Protein AF-A0A963IGS1-F1 (afdb_monomer)

Structure (mmCIF, N/CA/C/O backbone):
data_AF-A0A963IGS1-F1
#
_entry.id   AF-A0A963IGS1-F1
#
loop_
_atom_site.group_PDB
_atom_site.id
_atom_site.type_symbol
_atom_site.label_atom_id
_atom_site.label_alt_id
_atom_site.label_comp_id
_atom_site.label_asym_id
_atom_site.label_entity_id
_atom_site.label_seq_id
_atom_site.pdbx_PDB_ins_code
_atom_site.Cartn_x
_atom_site.Cartn_y
_atom_site.Cartn_z
_atom_site.occupancy
_atom_site.B_iso_or_equiv
_atom_site.auth_seq_id
_atom_site.auth_comp_id
_atom_site.auth_asym_id
_atom_site.auth_atom_id
_atom_site.pdbx_PDB_model_num
ATOM 1 N N . MET A 1 1 ? -16.636 9.723 5.252 1.00 59.19 1 MET A N 1
ATOM 2 C CA . MET A 1 1 ? -15.851 8.798 6.091 1.00 59.19 1 MET A CA 1
ATOM 3 C C . MET A 1 1 ? -15.418 9.541 7.338 1.00 59.19 1 MET A C 1
ATOM 5 O O . MET A 1 1 ? -14.935 10.664 7.208 1.00 59.19 1 MET A O 1
ATOM 9 N N . SER A 1 2 ? -15.660 8.986 8.527 1.00 76.44 2 SER A N 1
ATOM 10 C CA . SER A 1 2 ? -15.148 9.601 9.761 1.00 76.44 2 SER A CA 1
ATOM 11 C C . SER A 1 2 ? -13.633 9.379 9.866 1.00 76.44 2 SER A C 1
ATOM 13 O O . SER A 1 2 ? -13.089 8.455 9.257 1.00 76.44 2 SER A O 1
ATOM 15 N N . ALA A 1 3 ? -12.928 10.221 10.626 1.00 73.25 3 ALA A N 1
ATOM 16 C CA . ALA A 1 3 ? -11.481 10.070 10.798 1.00 73.25 3 ALA A CA 1
ATOM 17 C C . ALA A 1 3 ? -11.096 8.734 11.460 1.00 73.25 3 ALA A C 1
ATOM 19 O O . ALA A 1 3 ? -10.008 8.227 11.206 1.00 73.25 3 ALA A O 1
ATOM 20 N N . ASP A 1 4 ? -11.967 8.168 12.296 1.00 81.25 4 ASP A N 1
ATOM 21 C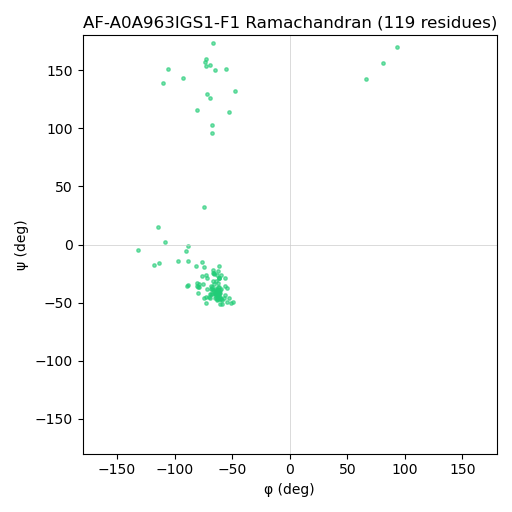 CA . ASP A 1 4 ? -11.720 6.884 12.959 1.00 81.25 4 ASP A CA 1
ATOM 22 C C . ASP A 1 4 ? -11.993 5.698 12.028 1.00 81.25 4 ASP A C 1
ATOM 24 O O . ASP A 1 4 ? -11.215 4.749 12.006 1.00 81.25 4 ASP A O 1
ATOM 28 N N . GLU A 1 5 ? -13.014 5.803 11.176 1.00 86.31 5 GLU A N 1
ATOM 29 C CA . GLU A 1 5 ? -13.318 4.808 10.143 1.00 86.31 5 GLU A CA 1
ATOM 30 C C . GLU A 1 5 ? -12.165 4.671 9.135 1.00 86.31 5 GLU A C 1
ATOM 32 O O . GLU A 1 5 ? -11.774 3.562 8.782 1.00 86.31 5 GLU A O 1
ATOM 37 N N . GLY A 1 6 ? -11.553 5.787 8.719 1.00 89.56 6 GLY A N 1
ATOM 38 C CA . GLY A 1 6 ? -10.384 5.753 7.833 1.00 89.56 6 GLY A CA 1
ATOM 39 C C . GLY A 1 6 ? -9.162 5.084 8.467 1.00 89.56 6 GLY A C 1
ATOM 40 O O . GLY A 1 6 ? -8.480 4.304 7.812 1.00 89.56 6 GLY A O 1
ATOM 41 N N . VAL A 1 7 ? -8.907 5.331 9.754 1.00 92.56 7 VAL A N 1
ATOM 42 C CA . VAL A 1 7 ? -7.786 4.700 10.471 1.00 92.56 7 VAL A CA 1
ATOM 43 C C . VAL A 1 7 ? -8.012 3.199 10.642 1.00 92.56 7 VAL A C 1
ATOM 45 O O . VAL A 1 7 ? -7.062 2.429 10.522 1.00 92.56 7 VAL A O 1
ATOM 48 N N . GLU A 1 8 ? -9.249 2.774 10.899 1.00 91.44 8 GLU A N 1
ATOM 49 C CA . GLU A 1 8 ? -9.605 1.358 10.993 1.00 91.44 8 GLU A CA 1
ATOM 50 C C . GLU A 1 8 ? -9.417 0.635 9.653 1.00 91.44 8 GLU A C 1
ATOM 52 O O . GLU A 1 8 ? -8.767 -0.412 9.610 1.00 91.44 8 GLU A O 1
ATOM 57 N N . LYS A 1 9 ? -9.886 1.234 8.549 1.00 91.56 9 LYS A N 1
ATOM 58 C CA . LYS A 1 9 ? -9.666 0.718 7.190 1.00 91.56 9 LYS A CA 1
ATOM 59 C C . LYS A 1 9 ? -8.178 0.604 6.851 1.00 91.56 9 LYS A C 1
ATOM 61 O O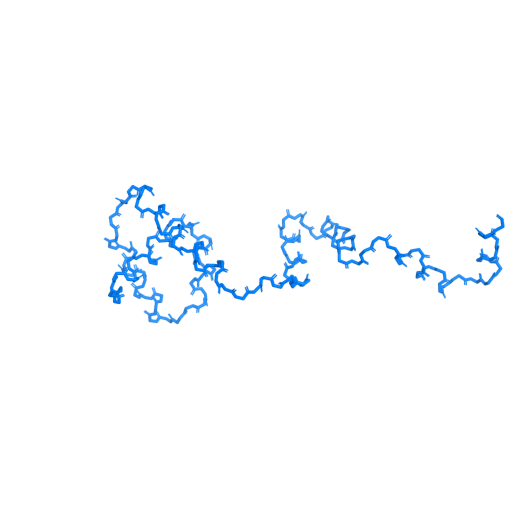 . LYS A 1 9 ? -7.738 -0.451 6.401 1.00 91.56 9 LYS A O 1
ATOM 66 N N . SER A 1 10 ? -7.391 1.648 7.118 1.00 92.31 10 SER A N 1
ATOM 67 C CA . SER A 1 10 ? -5.943 1.637 6.877 1.00 92.31 10 SER A CA 1
ATOM 68 C C . SER A 1 10 ? -5.224 0.587 7.721 1.00 92.31 10 SER A C 1
ATOM 70 O O . SER A 1 10 ? -4.334 -0.100 7.226 1.00 92.31 10 SER A O 1
ATOM 72 N N . ALA A 1 11 ? -5.616 0.420 8.985 1.00 93.12 11 ALA A N 1
ATOM 73 C CA . ALA A 1 11 ? -5.059 -0.614 9.847 1.00 93.12 11 ALA A CA 1
ATOM 74 C C . ALA A 1 11 ? -5.389 -2.024 9.328 1.00 93.12 11 ALA A C 1
ATOM 76 O O . ALA A 1 11 ? -4.502 -2.875 9.290 1.00 93.12 11 ALA A O 1
ATOM 77 N N . LEU A 1 12 ? -6.625 -2.261 8.875 1.00 92.31 12 LEU A N 1
ATOM 78 C CA . LEU A 1 12 ? -7.029 -3.543 8.297 1.00 92.31 12 LEU A CA 1
ATOM 79 C C . LEU A 1 12 ? -6.288 -3.840 6.980 1.00 92.31 12 LEU A C 1
ATOM 81 O O . LEU A 1 12 ? -5.823 -4.963 6.785 1.00 92.31 12 LEU A O 1
ATOM 85 N N . LEU A 1 13 ? -6.117 -2.834 6.117 1.00 91.44 13 LEU A N 1
ATOM 86 C CA . LEU A 1 13 ? -5.343 -2.945 4.878 1.00 91.44 13 LEU A CA 1
ATOM 87 C C . LEU A 1 13 ? -3.883 -3.314 5.165 1.00 91.44 13 LEU A C 1
ATOM 89 O O . LEU A 1 13 ? -3.382 -4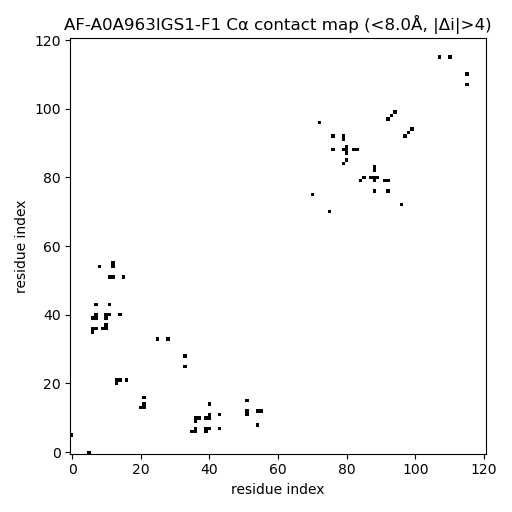.299 4.633 1.00 91.44 13 LEU A O 1
ATOM 93 N N . LEU A 1 14 ? -3.214 -2.580 6.053 1.00 92.62 14 LEU A N 1
ATOM 94 C CA . LEU A 1 14 ? -1.819 -2.838 6.418 1.00 92.62 14 LEU A CA 1
ATOM 95 C C . LEU A 1 14 ? -1.631 -4.238 7.026 1.00 92.62 14 LEU A C 1
ATOM 97 O O . LEU A 1 14 ? -0.674 -4.928 6.687 1.00 92.62 14 LEU A O 1
ATOM 101 N N . LEU A 1 15 ? -2.566 -4.706 7.859 1.00 90.69 15 LEU A N 1
ATOM 102 C CA . LEU A 1 15 ? -2.539 -6.081 8.375 1.00 90.69 15 LEU A CA 1
ATOM 103 C C . LEU A 1 15 ? -2.702 -7.133 7.266 1.00 90.69 15 LEU A C 1
ATOM 105 O O . LEU A 1 15 ?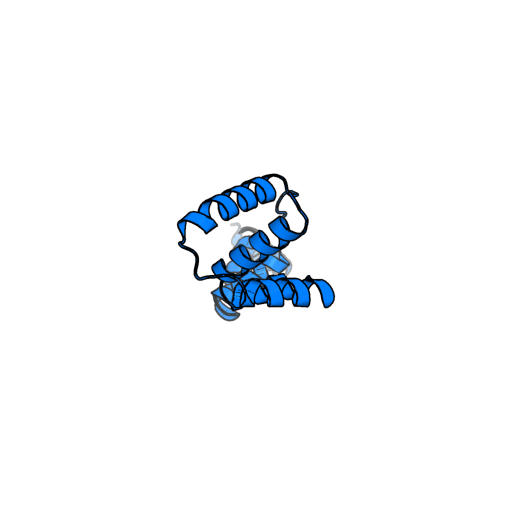 -2.144 -8.222 7.379 1.00 90.69 15 LEU A O 1
ATOM 109 N N . SER A 1 16 ? -3.441 -6.818 6.198 1.00 89.88 16 SER A N 1
ATOM 110 C CA . SER A 1 16 ? -3.635 -7.717 5.055 1.00 89.88 16 SER A CA 1
ATOM 111 C C . SER A 1 16 ? -2.432 -7.791 4.107 1.00 89.88 16 SER A C 1
ATOM 113 O O . SER A 1 16 ? -2.244 -8.826 3.470 1.00 89.88 16 SER A O 1
ATOM 115 N N . LEU A 1 17 ? -1.615 -6.732 4.042 1.00 90.12 17 LEU A N 1
ATOM 116 C CA . LEU A 1 17 ? -0.407 -6.676 3.210 1.00 90.12 17 LEU A CA 1
ATOM 117 C C . LEU A 1 17 ? 0.723 -7.559 3.755 1.00 90.12 17 LEU A C 1
ATOM 119 O O . LEU A 1 17 ? 1.518 -8.073 2.978 1.00 90.12 17 LEU A O 1
ATOM 123 N N . GLY A 1 18 ? 0.769 -7.772 5.072 1.00 88.50 18 GLY A N 1
ATOM 124 C CA . GLY A 1 18 ? 1.861 -8.486 5.731 1.00 88.50 18 GLY A CA 1
ATOM 125 C C . GLY A 1 18 ? 2.958 -7.549 6.239 1.00 88.50 18 GLY A C 1
ATOM 126 O O . GLY A 1 18 ? 2.952 -6.344 5.991 1.00 88.50 18 GLY A O 1
ATOM 127 N N . SER A 1 19 ? 3.886 -8.090 7.034 1.00 89.44 19 SER A N 1
ATOM 128 C CA . SER A 1 19 ? 4.827 -7.265 7.806 1.00 89.44 19 SER A CA 1
ATOM 129 C C . SER A 1 19 ? 5.792 -6.460 6.942 1.00 89.44 19 SER A C 1
ATOM 131 O O . SER A 1 19 ? 6.123 -5.334 7.302 1.00 89.44 19 SER A O 1
ATOM 133 N N . THR A 1 20 ? 6.273 -7.036 5.841 1.00 92.69 20 THR A N 1
ATOM 134 C CA . THR A 1 20 ? 7.319 -6.430 5.010 1.00 92.69 20 THR A CA 1
ATOM 135 C C . THR A 1 20 ? 6.754 -5.252 4.225 1.00 92.69 20 THR A C 1
ATOM 137 O O . THR A 1 20 ? 7.269 -4.141 4.298 1.00 92.69 20 THR A O 1
ATOM 140 N N . GLU A 1 21 ? 5.638 -5.473 3.545 1.00 92.62 21 GLU A N 1
ATOM 141 C CA . GLU A 1 21 ? 4.963 -4.503 2.694 1.00 92.62 21 GLU A CA 1
ATOM 142 C C . GLU A 1 21 ? 4.363 -3.368 3.531 1.00 92.62 21 GLU A C 1
ATOM 144 O O . GLU A 1 21 ? 4.527 -2.192 3.204 1.00 92.62 21 GLU A O 1
ATOM 149 N N . ALA A 1 22 ? 3.736 -3.694 4.669 1.00 92.94 22 ALA A N 1
ATOM 150 C CA . ALA A 1 22 ? 3.226 -2.680 5.586 1.00 92.94 22 ALA A CA 1
ATOM 151 C C . ALA A 1 22 ? 4.349 -1.800 6.154 1.00 92.94 22 ALA A C 1
ATOM 153 O O . ALA A 1 22 ? 4.149 -0.599 6.330 1.00 92.94 22 ALA A O 1
ATOM 154 N N . ALA A 1 23 ? 5.534 -2.365 6.421 1.00 94.00 23 ALA A N 1
ATOM 155 C CA . ALA A 1 23 ? 6.669 -1.590 6.910 1.00 94.00 23 ALA A CA 1
ATOM 156 C C . ALA A 1 23 ? 7.132 -0.538 5.893 1.00 94.00 23 ALA A C 1
ATOM 158 O O . ALA A 1 23 ? 7.443 0.578 6.303 1.00 94.00 23 ALA A O 1
ATOM 159 N N . GLU A 1 24 ? 7.132 -0.847 4.592 1.00 94.50 24 GLU A N 1
ATOM 160 C CA . GLU A 1 24 ? 7.456 0.141 3.554 1.00 94.50 24 GLU A CA 1
ATOM 161 C C . GLU A 1 24 ? 6.459 1.304 3.552 1.00 94.50 24 GLU A C 1
ATOM 163 O O . GLU A 1 24 ? 6.872 2.460 3.547 1.00 94.50 24 GLU A O 1
ATOM 168 N N . VAL A 1 25 ? 5.157 1.027 3.682 1.00 93.38 25 VAL A N 1
ATOM 169 C CA . VAL A 1 25 ? 4.135 2.085 3.780 1.00 93.38 25 VAL A CA 1
ATOM 170 C C . VAL A 1 25 ? 4.339 2.947 5.031 1.00 93.38 25 VAL A C 1
ATOM 172 O O . VAL A 1 25 ? 4.280 4.174 4.960 1.00 93.38 25 VAL A O 1
ATOM 175 N N . LEU A 1 26 ? 4.620 2.327 6.182 1.00 92.94 26 LEU A N 1
ATOM 176 C CA . LEU A 1 26 ? 4.802 3.040 7.451 1.00 92.94 26 LEU A CA 1
ATOM 177 C C . LEU A 1 26 ? 6.002 4.002 7.441 1.00 92.94 26 LEU A C 1
ATOM 179 O O . LEU A 1 26 ? 5.964 4.998 8.163 1.00 92.94 26 LEU A O 1
ATOM 183 N N . LYS A 1 27 ? 7.039 3.760 6.622 1.00 95.06 27 LYS A N 1
ATOM 184 C CA . LYS A 1 27 ? 8.193 4.675 6.479 1.00 95.06 27 LYS A CA 1
ATOM 185 C C . LYS A 1 27 ? 7.808 6.051 5.932 1.00 95.06 27 LYS A C 1
ATOM 187 O O . LYS A 1 27 ? 8.539 7.012 6.158 1.00 95.06 27 LYS A O 1
ATOM 192 N N . HIS A 1 28 ? 6.679 6.153 5.235 1.00 92.56 28 HIS A N 1
ATOM 193 C CA . HIS A 1 28 ? 6.187 7.407 4.665 1.00 92.56 28 HIS A CA 1
ATOM 194 C C . HIS A 1 28 ? 5.299 8.212 5.624 1.00 92.56 28 HIS A C 1
ATOM 196 O O . HIS A 1 28 ? 4.844 9.296 5.265 1.00 92.56 28 HIS A O 1
ATOM 202 N N . LEU A 1 29 ? 5.046 7.707 6.834 1.00 92.62 29 LEU A N 1
ATOM 203 C CA . LEU A 1 29 ? 4.153 8.328 7.807 1.00 92.62 29 LEU A CA 1
ATOM 204 C C . LEU A 1 29 ? 4.923 8.996 8.949 1.00 92.62 29 LEU A C 1
ATOM 206 O O . LEU A 1 29 ? 5.999 8.559 9.361 1.00 92.62 29 LEU A O 1
ATOM 210 N N . GLY A 1 30 ? 4.337 10.047 9.519 1.00 93.56 30 GLY A N 1
ATOM 211 C CA . GLY A 1 30 ? 4.872 10.704 10.702 1.00 93.56 30 GLY A CA 1
ATOM 212 C C . GLY A 1 30 ? 4.683 9.869 11.981 1.00 93.56 30 GLY A C 1
ATOM 213 O O . GLY A 1 30 ? 3.765 9.047 12.072 1.00 93.56 30 GLY A O 1
ATOM 214 N N . PRO A 1 31 ? 5.462 10.129 13.051 1.00 94.75 31 PRO A N 1
ATOM 215 C CA . PRO A 1 31 ? 5.413 9.339 14.288 1.00 94.75 31 PRO A CA 1
ATOM 216 C C . PRO A 1 31 ? 4.016 9.219 14.921 1.00 94.75 31 PRO A C 1
ATOM 218 O O . PRO A 1 31 ? 3.646 8.165 15.434 1.00 94.75 31 PRO A O 1
ATOM 221 N N . LYS A 1 32 ? 3.214 10.292 14.866 1.00 93.00 32 LYS A N 1
ATOM 222 C CA . LYS A 1 32 ? 1.846 10.306 15.415 1.00 93.00 32 LYS A CA 1
ATOM 223 C C . LYS A 1 32 ? 0.888 9.414 14.622 1.00 93.00 32 LYS A C 1
ATOM 225 O O . LYS A 1 32 ? 0.000 8.801 15.209 1.00 93.00 32 LYS A O 1
ATOM 230 N N . GLU A 1 33 ? 1.056 9.349 13.306 1.00 93.50 33 GLU A N 1
ATOM 231 C CA . GLU A 1 33 ? 0.218 8.544 12.414 1.00 93.50 33 GLU A CA 1
ATOM 232 C C . GLU A 1 33 ? 0.531 7.062 12.596 1.00 93.50 33 GLU A C 1
ATOM 234 O O . GLU A 1 33 ? -0.384 6.267 12.808 1.00 93.50 33 GLU A O 1
ATOM 239 N N . VAL A 1 34 ? 1.825 6.721 12.646 1.00 96.44 34 VAL A N 1
ATOM 240 C CA . VAL A 1 34 ? 2.300 5.367 12.960 1.00 96.44 34 VAL A CA 1
ATOM 241 C C . VAL A 1 34 ? 1.766 4.909 14.317 1.00 96.44 34 VAL A C 1
ATOM 243 O O . VAL A 1 34 ? 1.231 3.808 14.430 1.00 96.44 34 VAL A O 1
ATOM 246 N N . GLN A 1 35 ? 1.838 5.760 15.347 1.00 94.69 35 GLN A N 1
ATOM 247 C CA . GLN A 1 35 ? 1.300 5.437 16.669 1.00 94.69 35 GLN A CA 1
ATOM 248 C C . GLN A 1 35 ? -0.212 5.180 16.623 1.00 94.69 35 GLN A C 1
ATOM 250 O O . GLN A 1 35 ? -0.688 4.205 17.209 1.00 94.69 35 GLN A O 1
ATOM 255 N N . ARG A 1 36 ? -0.974 6.040 15.936 1.00 94.31 36 ARG A N 1
ATOM 256 C CA . ARG A 1 36 ? -2.432 5.896 15.833 1.00 94.31 36 ARG A CA 1
ATOM 257 C C . ARG A 1 36 ? -2.807 4.603 15.106 1.00 94.31 36 ARG A C 1
ATOM 259 O O . ARG A 1 36 ? -3.662 3.875 15.600 1.00 94.31 36 ARG A O 1
ATOM 266 N N . LEU A 1 37 ? -2.134 4.288 13.999 1.00 94.75 37 LEU A N 1
ATOM 267 C CA . LEU A 1 37 ? -2.323 3.035 13.266 1.00 94.75 37 LEU A CA 1
ATOM 268 C C . LEU A 1 37 ? -1.963 1.819 14.119 1.00 94.75 37 LEU A C 1
ATOM 270 O O . LEU A 1 37 ? -2.768 0.899 14.209 1.00 94.75 37 LEU A O 1
ATOM 274 N N . GLY A 1 38 ? -0.820 1.835 14.808 1.00 93.62 38 GLY A N 1
ATOM 275 C CA . GLY A 1 38 ? -0.386 0.724 15.657 1.00 93.62 38 GLY A CA 1
ATOM 276 C C . GLY A 1 38 ? -1.361 0.423 16.799 1.00 93.62 38 GLY A C 1
ATOM 277 O O . GLY A 1 38 ? -1.686 -0.738 17.049 1.00 93.62 38 GLY A O 1
ATOM 278 N N . VAL A 1 39 ? -1.898 1.460 17.455 1.00 95.00 39 VAL A N 1
ATOM 279 C CA . VAL A 1 39 ? -2.934 1.292 18.490 1.00 95.00 39 VAL A CA 1
ATOM 280 C C . VAL A 1 39 ? -4.207 0.675 17.908 1.00 95.00 39 VAL A C 1
ATOM 282 O O . VAL A 1 39 ? -4.820 -0.169 18.560 1.00 95.00 39 VAL A O 1
ATOM 285 N N . THR A 1 40 ? -4.611 1.078 16.703 1.00 94.31 40 THR A N 1
ATOM 286 C CA . THR A 1 40 ? -5.796 0.524 16.036 1.00 94.31 40 THR A CA 1
ATOM 287 C C . THR A 1 40 ? -5.570 -0.921 15.596 1.00 94.31 40 THR A C 1
ATOM 289 O O . THR A 1 40 ? -6.403 -1.772 15.889 1.00 94.31 40 THR A O 1
ATOM 292 N N . MET A 1 41 ? -4.419 -1.235 14.995 1.00 92.44 41 MET A N 1
ATOM 293 C CA . MET A 1 41 ? -4.035 -2.598 14.607 1.00 92.44 41 MET A CA 1
ATOM 294 C C . MET A 1 41 ? -4.060 -3.563 15.792 1.00 92.44 41 MET A C 1
ATOM 296 O O . MET A 1 41 ? -4.595 -4.659 15.676 1.00 92.44 41 MET A O 1
ATOM 300 N N . ALA A 1 42 ? -3.538 -3.144 16.948 1.00 91.75 42 ALA A N 1
ATOM 301 C CA . ALA A 1 42 ? -3.518 -3.966 18.157 1.00 91.75 42 ALA A CA 1
ATOM 302 C C . ALA A 1 42 ? -4.918 -4.238 18.742 1.00 91.75 42 ALA A C 1
ATOM 304 O O . ALA A 1 42 ? -5.095 -5.187 19.503 1.00 91.75 42 ALA A O 1
ATOM 305 N N . LYS A 1 43 ? -5.904 -3.392 18.421 1.00 91.50 43 LYS A N 1
ATOM 306 C CA . LYS A 1 43 ? -7.294 -3.509 18.890 1.00 91.50 43 LYS A CA 1
ATOM 307 C C . LYS A 1 43 ? -8.209 -4.204 17.885 1.00 91.50 43 LYS A C 1
ATOM 309 O O . LYS A 1 43 ? -9.324 -4.570 18.253 1.00 91.50 43 LYS A O 1
ATOM 314 N N . LEU A 1 44 ? -7.772 -4.351 16.634 1.00 85.25 44 LEU A N 1
ATOM 315 C CA . LEU A 1 44 ? -8.587 -4.935 15.582 1.00 85.25 44 LEU A CA 1
ATOM 316 C C . LEU A 1 44 ? -8.798 -6.435 15.842 1.00 85.25 44 LEU A C 1
ATOM 318 O O . LEU A 1 44 ? -7.827 -7.180 16.000 1.00 85.25 44 LEU A O 1
ATOM 322 N N . PRO A 1 45 ? -10.054 -6.911 15.877 1.00 78.75 45 PRO A N 1
ATOM 323 C CA . PRO A 1 45 ? -10.327 -8.333 15.988 1.00 78.75 45 PRO A CA 1
ATOM 324 C C . PRO A 1 45 ? -9.929 -9.049 14.695 1.00 78.75 45 PRO A C 1
ATOM 326 O O . PRO A 1 45 ? -9.972 -8.468 13.605 1.00 78.75 45 PRO A O 1
ATOM 329 N N . SER A 1 46 ? -9.621 -10.345 14.810 1.00 77.12 46 SER A N 1
ATOM 330 C CA . SER A 1 46 ? -9.458 -11.212 13.641 1.00 77.12 46 SER A CA 1
ATOM 331 C C . SER A 1 46 ? -10.700 -11.090 12.756 1.00 77.12 46 SER A C 1
ATOM 333 O O . SER A 1 46 ? -11.814 -11.415 13.172 1.00 77.12 46 SER A O 1
ATOM 335 N N . SER A 1 47 ? -10.508 -10.535 11.562 1.00 77.19 47 SER A N 1
ATOM 336 C CA . SER A 1 47 ? -11.584 -10.243 10.623 1.00 77.19 47 SER A CA 1
ATOM 337 C C . SER A 1 47 ? -11.499 -11.190 9.428 1.00 77.19 47 SER A C 1
ATOM 339 O O . SER A 1 47 ? -10.398 -11.465 8.946 1.00 77.19 47 SER A O 1
ATOM 341 N N . PRO A 1 48 ? -12.638 -11.706 8.936 1.00 77.25 48 PRO A N 1
ATOM 342 C CA . PRO A 1 48 ? -12.652 -12.558 7.758 1.00 77.25 48 PRO A CA 1
ATOM 343 C C . PRO A 1 48 ? -12.203 -11.776 6.522 1.00 77.25 48 PRO A C 1
ATOM 345 O O . PRO A 1 48 ? -12.444 -10.572 6.408 1.00 77.25 48 PRO A O 1
ATOM 348 N N . ARG A 1 49 ? -11.592 -12.485 5.567 1.00 74.31 49 ARG A N 1
ATOM 349 C CA . ARG A 1 49 ? -11.040 -11.905 4.332 1.00 74.31 49 ARG A CA 1
ATOM 350 C C . ARG A 1 49 ? -12.083 -11.125 3.514 1.00 74.31 49 ARG A C 1
ATOM 352 O O . ARG A 1 49 ? -11.738 -10.121 2.906 1.00 74.31 49 ARG A O 1
ATOM 359 N N . SER A 1 50 ? -13.360 -11.497 3.614 1.00 82.62 50 SER A N 1
ATOM 360 C CA . SER A 1 50 ? -14.492 -10.801 2.984 1.00 82.62 50 SER A CA 1
ATOM 361 C C . SER A 1 50 ? -14.695 -9.352 3.446 1.00 82.62 50 SER A C 1
ATOM 363 O O . SER A 1 50 ? -15.368 -8.585 2.770 1.00 82.62 50 SER A O 1
ATOM 365 N N . LYS A 1 51 ? -14.137 -8.949 4.598 1.00 81.06 51 LYS A N 1
ATOM 366 C CA . LYS A 1 51 ? -14.123 -7.538 5.024 1.00 81.06 51 LYS A CA 1
ATOM 367 C C . LYS A 1 51 ? -13.000 -6.727 4.377 1.00 81.06 51 LYS A C 1
ATOM 369 O O . LYS A 1 51 ? -13.060 -5.503 4.400 1.00 81.06 51 LYS A O 1
ATOM 374 N N . VAL A 1 52 ? -11.979 -7.399 3.850 1.00 85.12 52 VAL A N 1
ATOM 375 C CA . VAL A 1 52 ? -10.813 -6.773 3.215 1.00 85.12 52 VAL A CA 1
ATOM 376 C C . VAL A 1 52 ? -11.064 -6.545 1.727 1.00 85.12 52 VAL A C 1
ATOM 378 O O . VAL A 1 52 ? -10.636 -5.525 1.208 1.00 85.12 52 VAL A O 1
ATOM 381 N N . GLU A 1 53 ? -11.796 -7.441 1.057 1.00 88.56 53 GLU A N 1
ATOM 382 C CA . GLU A 1 53 ? -12.100 -7.337 -0.383 1.00 88.56 53 GLU A CA 1
ATOM 383 C C . GLU A 1 53 ? -12.642 -5.954 -0.796 1.00 88.56 53 GLU A C 1
ATOM 385 O O . GLU A 1 53 ? -12.024 -5.334 -1.658 1.00 88.56 53 GLU A O 1
ATOM 390 N N . PRO A 1 54 ? -13.658 -5.370 -0.124 1.00 89.69 54 PRO A N 1
ATOM 391 C CA . PRO A 1 54 ? -14.160 -4.049 -0.507 1.00 89.69 54 PRO A CA 1
ATOM 392 C C . PRO A 1 54 ? -13.139 -2.923 -0.301 1.00 89.69 54 PRO A C 1
ATOM 394 O O . PRO A 1 54 ? -13.236 -1.881 -0.942 1.00 89.69 54 PRO A O 1
ATOM 397 N N . LEU A 1 55 ? -12.175 -3.104 0.611 1.00 89.75 55 LEU A N 1
ATOM 398 C CA . LEU A 1 55 ? -11.099 -2.133 0.829 1.00 89.75 55 LEU A CA 1
ATOM 399 C C . LEU A 1 55 ? -10.059 -2.187 -0.283 1.00 89.75 55 LEU A C 1
ATOM 401 O O . LEU A 1 55 ? -9.488 -1.154 -0.619 1.00 89.75 55 LEU A O 1
ATOM 405 N N . LEU A 1 56 ? -9.809 -3.374 -0.838 1.00 88.62 56 LEU A N 1
ATOM 406 C CA . LEU A 1 56 ? -8.929 -3.529 -1.990 1.00 88.62 56 LEU A CA 1
ATOM 407 C C . LEU A 1 56 ? -9.573 -2.921 -3.236 1.00 88.62 56 LEU A C 1
ATOM 409 O O . LEU A 1 56 ? -8.896 -2.176 -3.930 1.00 88.62 56 LEU A O 1
ATOM 413 N N . ASP A 1 57 ? -10.873 -3.131 -3.453 1.00 90.44 57 ASP A N 1
ATOM 414 C CA . ASP A 1 57 ? -11.609 -2.496 -4.558 1.00 90.44 57 ASP A CA 1
ATOM 415 C C . ASP A 1 57 ? -11.601 -0.959 -4.442 1.00 90.44 57 ASP A C 1
ATOM 417 O O . ASP A 1 57 ? -11.436 -0.235 -5.426 1.00 90.44 57 ASP A O 1
ATOM 421 N N . GLU A 1 58 ? -11.765 -0.440 -3.219 1.00 89.19 58 GLU A N 1
ATOM 422 C CA . GLU A 1 58 ? -11.674 0.995 -2.940 1.00 89.19 58 GLU A CA 1
ATOM 423 C C . GLU A 1 58 ? -10.259 1.523 -3.222 1.00 89.19 58 GLU A C 1
ATOM 425 O O . GLU A 1 58 ? -10.115 2.553 -3.884 1.00 89.19 58 GLU A O 1
ATOM 430 N N . LEU A 1 59 ? -9.221 0.810 -2.772 1.00 86.94 59 LEU A N 1
ATOM 431 C CA . LEU A 1 59 ? -7.824 1.156 -3.038 1.00 86.94 59 LEU A CA 1
ATOM 432 C C . LEU A 1 59 ? -7.518 1.162 -4.540 1.00 86.94 59 LEU A C 1
ATOM 434 O O . LEU A 1 59 ? -6.905 2.114 -5.014 1.00 86.94 59 LEU A O 1
ATOM 438 N N . ASP A 1 60 ? -7.973 0.150 -5.275 1.00 87.31 60 ASP A N 1
ATOM 439 C CA . ASP A 1 60 ? -7.754 0.002 -6.717 1.00 87.31 60 ASP A CA 1
ATOM 440 C C . ASP A 1 60 ? -8.422 1.148 -7.492 1.00 87.31 60 ASP A C 1
ATOM 442 O O . ASP A 1 60 ? -7.777 1.864 -8.256 1.00 87.31 60 ASP A O 1
ATOM 446 N N . SER A 1 61 ? -9.681 1.469 -7.164 1.00 86.88 61 SER A N 1
ATOM 447 C CA . SER A 1 61 ? -10.381 2.626 -7.745 1.00 86.88 61 SER A CA 1
ATOM 448 C C . SER A 1 61 ? -9.705 3.965 -7.429 1.00 86.88 61 SER A C 1
ATOM 450 O O . SER A 1 61 ? -9.852 4.935 -8.180 1.00 86.88 61 SER A O 1
ATOM 452 N N . HIS A 1 62 ? -9.017 4.067 -6.292 1.00 81.69 62 HIS A N 1
ATOM 453 C CA . HIS A 1 62 ? -8.228 5.246 -5.947 1.00 81.69 62 HIS A CA 1
ATOM 454 C C . HIS A 1 62 ? -6.874 5.278 -6.663 1.00 81.69 62 HIS A C 1
ATOM 456 O O . HIS A 1 62 ? -6.455 6.362 -7.070 1.00 81.69 62 HIS A O 1
ATOM 462 N N . ALA A 1 63 ? -6.226 4.129 -6.851 1.00 81.38 63 ALA A N 1
ATOM 463 C CA . ALA A 1 63 ? -4.985 3.995 -7.605 1.00 81.38 63 ALA A CA 1
ATOM 464 C C . ALA A 1 63 ? -5.189 4.349 -9.087 1.00 81.38 63 ALA A C 1
ATOM 466 O O . ALA A 1 63 ? -4.414 5.134 -9.628 1.00 81.38 63 ALA A O 1
ATOM 467 N N . ASP A 1 64 ? -6.294 3.903 -9.694 1.00 76.06 64 ASP A N 1
ATOM 468 C CA . ASP A 1 64 ? -6.689 4.237 -11.073 1.00 76.06 64 ASP A CA 1
ATOM 469 C C . ASP A 1 64 ? -6.889 5.743 -11.311 1.00 76.06 64 ASP A C 1
ATOM 471 O O . ASP A 1 64 ? -6.764 6.236 -12.432 1.00 76.06 64 ASP A O 1
ATOM 475 N N . LYS A 1 65 ? -7.227 6.493 -10.257 1.00 73.25 65 LYS A N 1
ATOM 476 C CA . LYS A 1 65 ? -7.407 7.956 -10.301 1.00 73.25 65 LYS A CA 1
ATOM 477 C C . LYS A 1 65 ? -6.117 8.724 -10.010 1.00 73.25 65 LYS A C 1
ATOM 479 O O . LYS A 1 65 ? -6.132 9.956 -10.055 1.00 73.25 65 LYS A O 1
ATOM 484 N N . GLY A 1 66 ? -5.046 8.025 -9.640 1.00 62.50 66 GLY A N 1
ATOM 485 C CA . GLY A 1 66 ? -3.734 8.608 -9.399 1.00 62.50 66 GLY A CA 1
ATOM 486 C C . GLY A 1 66 ? -3.096 9.160 -10.675 1.00 62.50 66 GLY A C 1
ATOM 487 O O . GLY A 1 66 ? -3.617 9.005 -11.779 1.00 62.50 66 GLY A O 1
ATOM 488 N N . SER A 1 67 ? -1.949 9.829 -10.523 1.00 55.41 67 SER A N 1
ATOM 489 C CA . SER A 1 67 ? -1.121 10.193 -11.679 1.00 55.41 67 SER A CA 1
ATOM 490 C C . SER A 1 67 ? -0.766 8.947 -12.498 1.00 55.41 67 SER A C 1
ATOM 492 O O . SER A 1 67 ? -0.631 7.868 -11.915 1.00 55.41 67 SER A O 1
ATOM 494 N N . PRO A 1 68 ? -0.551 9.090 -13.820 1.00 60.47 68 PRO A N 1
ATOM 495 C CA . PRO A 1 68 ? 0.024 8.025 -14.628 1.00 60.47 68 PRO A CA 1
ATOM 496 C C . PRO A 1 68 ? 1.259 7.458 -13.929 1.00 60.47 68 PRO A C 1
ATOM 498 O O . PRO A 1 68 ? 2.110 8.220 -13.465 1.00 60.47 68 PRO A O 1
ATOM 501 N N . VAL A 1 69 ? 1.349 6.131 -13.840 1.00 64.19 69 VAL A N 1
ATOM 502 C CA . VAL A 1 69 ? 2.590 5.480 -13.420 1.00 64.19 69 VAL A CA 1
ATOM 503 C C . VAL A 1 69 ? 3.598 5.724 -14.535 1.00 64.19 69 VAL A C 1
ATOM 505 O O . VAL A 1 69 ? 3.586 5.043 -15.560 1.00 64.19 69 VAL A O 1
ATOM 508 N N . GLU A 1 70 ? 4.422 6.754 -14.373 1.00 64.12 70 GLU A N 1
ATOM 509 C CA . GLU A 1 70 ? 5.567 6.967 -15.242 1.00 64.12 70 GLU A CA 1
ATOM 510 C C . GLU A 1 70 ? 6.613 5.907 -14.906 1.00 64.12 70 GLU A C 1
ATOM 512 O O . GLU A 1 70 ? 6.932 5.657 -13.742 1.00 64.12 70 GLU A O 1
ATOM 517 N N . ALA A 1 71 ? 7.101 5.228 -15.939 1.00 65.56 71 ALA A N 1
ATOM 518 C CA . ALA A 1 71 ? 8.175 4.268 -15.797 1.00 65.56 71 ALA A CA 1
ATOM 519 C C . ALA A 1 71 ? 9.459 5.018 -15.416 1.00 65.56 71 ALA A C 1
ATOM 521 O O . ALA A 1 71 ? 10.095 5.630 -16.271 1.00 65.56 71 ALA A O 1
ATOM 522 N N . ASP A 1 72 ? 9.831 4.967 -14.140 1.00 79.50 72 ASP A N 1
ATOM 523 C CA . ASP A 1 72 ? 11.142 5.410 -13.679 1.00 79.50 72 ASP A CA 1
ATOM 524 C C . ASP A 1 72 ? 12.170 4.299 -13.950 1.00 79.50 72 ASP A C 1
ATOM 526 O O . ASP A 1 72 ? 12.086 3.193 -13.403 1.00 79.50 72 ASP A O 1
ATOM 530 N N . GLU A 1 73 ? 13.138 4.580 -14.826 1.00 80.69 73 GLU A N 1
ATOM 531 C CA . GLU A 1 73 ? 14.206 3.645 -15.186 1.00 80.69 73 GLU A CA 1
ATOM 532 C C . GLU A 1 73 ? 15.006 3.167 -13.969 1.00 80.69 73 GLU A C 1
ATOM 534 O O . GLU A 1 73 ? 15.405 1.998 -13.916 1.00 80.69 73 GLU A O 1
ATOM 539 N N . ASP A 1 74 ? 15.226 4.040 -12.982 1.00 81.38 74 ASP A N 1
ATOM 540 C CA . ASP A 1 74 ? 15.970 3.695 -11.773 1.00 81.38 74 ASP A CA 1
ATOM 541 C C . ASP A 1 74 ? 15.155 2.761 -10.877 1.00 81.38 74 ASP A C 1
ATOM 543 O O . ASP A 1 74 ? 15.691 1.781 -10.347 1.00 81.38 74 ASP A O 1
ATOM 547 N N . GLN A 1 75 ? 13.842 2.984 -10.787 1.00 77.19 75 GLN A N 1
ATOM 548 C CA . GLN A 1 75 ? 12.934 2.082 -10.085 1.00 77.19 75 GLN A CA 1
ATOM 549 C C . GLN A 1 75 ? 12.869 0.707 -10.767 1.00 77.19 75 GLN A C 1
ATOM 551 O O . GLN A 1 75 ? 12.937 -0.324 -10.093 1.00 77.19 75 GLN A O 1
ATOM 556 N N . ILE A 1 76 ? 12.799 0.664 -12.101 1.00 81.31 76 ILE A N 1
ATOM 557 C CA . ILE A 1 76 ? 12.806 -0.589 -12.874 1.00 81.31 76 ILE A CA 1
ATOM 558 C C . ILE A 1 76 ? 14.127 -1.341 -12.675 1.00 81.31 76 ILE A C 1
ATOM 560 O O . ILE A 1 76 ? 14.119 -2.559 -12.472 1.00 81.31 76 ILE A O 1
ATOM 564 N N . ARG A 1 77 ? 15.262 -0.632 -12.693 1.00 84.12 77 ARG A N 1
ATOM 565 C CA . ARG A 1 77 ? 16.588 -1.199 -12.420 1.00 84.12 77 ARG A CA 1
ATOM 566 C C . ARG A 1 77 ? 16.641 -1.831 -11.029 1.00 84.12 77 ARG A C 1
ATOM 568 O O . ARG A 1 77 ? 17.020 -2.994 -10.920 1.00 84.12 77 ARG A O 1
ATOM 575 N N . ASP A 1 78 ? 16.222 -1.109 -9.992 1.00 84.19 78 ASP A N 1
ATOM 576 C CA . ASP A 1 78 ? 16.218 -1.610 -8.611 1.00 84.19 78 ASP A CA 1
ATOM 577 C C . ASP A 1 78 ? 15.304 -2.838 -8.443 1.00 84.19 78 ASP A C 1
ATOM 579 O O . ASP A 1 78 ? 15.700 -3.843 -7.848 1.00 84.19 78 ASP A O 1
ATOM 583 N N . MET A 1 79 ? 14.110 -2.814 -9.046 1.00 82.62 79 MET A N 1
ATOM 584 C CA . MET A 1 79 ? 13.189 -3.955 -9.047 1.00 82.62 79 MET A CA 1
ATOM 585 C C . MET A 1 79 ? 13.793 -5.196 -9.720 1.00 82.62 79 MET A C 1
ATOM 587 O O . MET A 1 79 ? 13.724 -6.296 -9.164 1.00 82.62 79 MET A O 1
ATOM 591 N N . LEU A 1 80 ? 14.407 -5.039 -10.898 1.00 85.06 80 LEU A N 1
ATOM 592 C CA . LEU A 1 80 ? 15.035 -6.144 -11.630 1.00 85.06 80 LEU A CA 1
ATOM 593 C C . LEU A 1 80 ? 16.243 -6.712 -10.875 1.00 85.06 80 LEU A C 1
ATOM 595 O O . LEU A 1 80 ? 16.398 -7.934 -10.807 1.00 85.06 80 LEU A O 1
ATOM 599 N N . THR A 1 81 ? 17.055 -5.852 -10.258 1.00 89.88 81 THR A N 1
ATOM 600 C CA . THR A 1 81 ? 18.188 -6.264 -9.421 1.00 89.88 81 THR A CA 1
ATOM 601 C C . THR A 1 81 ? 17.731 -7.048 -8.197 1.00 89.88 81 THR A C 1
ATOM 603 O O . THR A 1 81 ? 18.239 -8.143 -7.954 1.00 89.88 81 THR A O 1
ATOM 606 N N . LYS A 1 82 ? 16.720 -6.565 -7.466 1.00 84.31 82 LYS A N 1
ATOM 607 C CA . LYS A 1 82 ? 16.164 -7.274 -6.302 1.00 84.31 82 LYS A CA 1
ATOM 608 C C . LYS A 1 82 ? 15.574 -8.638 -6.665 1.00 84.31 82 LYS A C 1
ATOM 610 O O . LYS A 1 82 ? 15.702 -9.580 -5.887 1.00 84.31 82 LYS A O 1
ATOM 615 N N . ALA A 1 83 ? 14.948 -8.759 -7.834 1.00 83.12 83 ALA A N 1
ATOM 616 C CA . ALA A 1 83 ? 14.306 -9.999 -8.266 1.00 83.12 83 ALA A CA 1
ATOM 617 C C . ALA A 1 83 ? 15.291 -11.057 -8.801 1.00 83.12 83 ALA A C 1
ATOM 619 O O . ALA A 1 83 ? 15.045 -12.254 -8.646 1.00 83.12 83 ALA A O 1
ATOM 620 N N . LEU A 1 84 ? 16.382 -10.642 -9.457 1.00 86.81 84 LEU A N 1
ATOM 621 C CA . LEU A 1 84 ? 17.247 -11.540 -10.241 1.00 86.81 8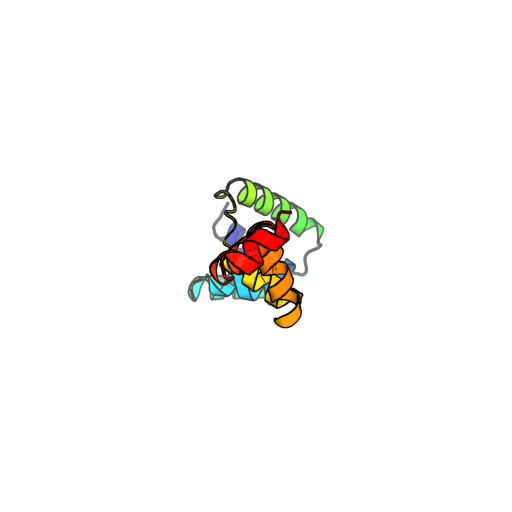4 LEU A CA 1
ATOM 622 C C . LEU A 1 84 ? 18.693 -11.641 -9.720 1.00 86.81 84 LEU A C 1
ATOM 624 O O . LEU A 1 84 ? 19.394 -12.603 -10.064 1.00 86.81 84 LEU A O 1
ATOM 628 N N . GLY A 1 85 ? 19.121 -10.687 -8.889 1.00 85.38 85 GLY A N 1
ATOM 629 C CA . GLY A 1 85 ? 20.516 -10.456 -8.507 1.00 85.38 85 GLY A CA 1
ATOM 630 C C . GLY A 1 85 ? 21.292 -9.662 -9.565 1.00 85.38 85 GLY A C 1
ATOM 631 O O . GLY A 1 85 ? 20.932 -9.678 -10.745 1.00 85.38 85 GLY A O 1
ATOM 632 N N . ASP A 1 86 ? 22.369 -8.995 -9.140 1.00 85.75 86 ASP A N 1
ATOM 633 C CA . ASP A 1 86 ? 23.136 -8.024 -9.942 1.00 85.75 86 ASP A CA 1
ATOM 634 C C . ASP A 1 86 ? 23.540 -8.562 -11.326 1.00 85.75 86 ASP A C 1
ATOM 636 O O . ASP A 1 86 ? 23.246 -7.945 -12.354 1.00 85.75 86 ASP A O 1
ATOM 640 N N . ASP A 1 87 ? 24.132 -9.761 -11.365 1.00 81.12 87 ASP A N 1
ATOM 641 C CA . ASP A 1 87 ? 24.675 -10.358 -12.593 1.00 81.12 87 ASP A CA 1
ATOM 642 C C . ASP A 1 87 ? 23.597 -10.642 -13.651 1.00 81.12 87 ASP A C 1
ATOM 644 O O . ASP A 1 87 ? 23.795 -10.409 -14.845 1.00 81.12 87 ASP A O 1
ATOM 648 N N . ARG A 1 88 ? 22.430 -11.150 -13.229 1.00 78.69 88 ARG A N 1
ATOM 649 C CA . ARG A 1 88 ? 21.322 -11.471 -14.147 1.00 78.69 88 ARG A CA 1
ATOM 650 C C . ARG A 1 88 ? 20.522 -10.232 -14.527 1.00 78.69 88 ARG A C 1
ATOM 652 O O . ARG A 1 88 ? 20.033 -10.149 -15.655 1.00 78.69 88 ARG A O 1
ATOM 659 N N . ALA A 1 89 ? 20.397 -9.279 -13.610 1.00 85.31 89 ALA A N 1
ATOM 660 C CA . ALA A 1 89 ? 19.668 -8.048 -13.848 1.00 85.31 89 ALA A CA 1
ATOM 661 C C . ALA A 1 89 ? 20.377 -7.168 -14.882 1.00 85.31 89 ALA A C 1
ATOM 663 O O . ALA A 1 89 ? 19.710 -6.677 -15.787 1.00 85.31 89 ALA A O 1
ATOM 664 N N . ALA A 1 90 ? 21.707 -7.027 -14.826 1.00 83.31 90 ALA A N 1
ATOM 665 C CA . ALA A 1 90 ? 22.463 -6.138 -15.715 1.00 83.31 90 ALA A CA 1
ATOM 666 C C . ALA A 1 90 ? 22.177 -6.379 -17.212 1.00 83.31 90 ALA A C 1
ATOM 668 O O . ALA A 1 90 ? 21.892 -5.438 -17.958 1.00 83.31 90 ALA A O 1
ATOM 669 N N . HIS A 1 91 ? 22.176 -7.646 -17.643 1.00 79.88 91 HIS A N 1
ATOM 670 C CA . HIS A 1 91 ? 21.891 -8.009 -19.034 1.00 79.88 91 HIS A CA 1
ATOM 671 C C . HIS A 1 91 ? 20.423 -7.745 -19.423 1.00 79.88 91 HIS A C 1
ATOM 673 O O . HIS A 1 91 ? 20.135 -7.323 -20.544 1.00 79.88 91 HIS A O 1
ATOM 679 N N . ILE A 1 92 ? 19.473 -7.994 -18.515 1.00 81.81 92 ILE A N 1
ATOM 680 C CA . ILE A 1 92 ? 18.042 -7.741 -18.753 1.00 81.81 92 ILE A CA 1
ATOM 681 C C . ILE A 1 92 ? 17.778 -6.233 -18.823 1.00 81.81 92 ILE A C 1
ATOM 683 O O . ILE A 1 92 ? 17.122 -5.778 -19.753 1.00 81.81 92 ILE A O 1
ATOM 687 N N . ILE A 1 93 ? 18.330 -5.461 -17.885 1.00 82.88 93 ILE A N 1
ATOM 688 C CA . ILE A 1 93 ? 18.190 -4.004 -17.797 1.00 82.88 93 ILE A CA 1
ATOM 689 C C . ILE A 1 93 ? 18.724 -3.337 -19.065 1.00 82.88 93 ILE A C 1
ATOM 691 O O . ILE A 1 93 ? 18.028 -2.510 -19.645 1.00 82.88 93 ILE A O 1
ATOM 695 N N . SER A 1 94 ? 19.916 -3.729 -19.533 1.00 78.44 94 SER A N 1
ATOM 696 C CA . SER A 1 94 ? 20.477 -3.244 -20.803 1.00 78.44 94 SER A CA 1
ATOM 697 C C . SER A 1 94 ? 19.504 -3.476 -21.960 1.00 78.44 94 SER A C 1
ATOM 699 O O . SER A 1 94 ? 19.169 -2.546 -22.687 1.00 78.44 94 SER A O 1
ATOM 701 N N . ARG A 1 95 ? 18.965 -4.694 -22.086 1.00 79.19 95 ARG A N 1
ATOM 702 C CA . ARG A 1 95 ? 18.049 -5.039 -23.177 1.00 79.19 95 ARG A CA 1
ATOM 703 C C . ARG A 1 95 ? 16.701 -4.313 -23.096 1.00 79.19 95 ARG A C 1
ATOM 705 O O . ARG A 1 95 ? 16.137 -3.991 -24.137 1.00 79.19 95 ARG A O 1
ATOM 712 N N . VAL A 1 96 ? 16.176 -4.104 -21.888 1.00 75.81 96 VAL A N 1
ATOM 713 C CA . VAL A 1 96 ? 14.855 -3.498 -21.642 1.00 75.81 96 VAL A CA 1
ATOM 714 C C . VAL A 1 96 ? 14.898 -1.973 -21.754 1.00 75.81 96 VAL A C 1
ATOM 716 O O . VAL A 1 96 ? 13.992 -1.405 -22.353 1.00 75.81 96 VAL A O 1
ATOM 719 N N . LEU A 1 97 ? 15.934 -1.320 -21.216 1.00 73.00 97 LEU A N 1
ATOM 720 C CA . LEU A 1 97 ? 16.029 0.145 -21.178 1.00 73.00 97 LEU A CA 1
ATOM 721 C C . LEU A 1 97 ? 16.707 0.741 -22.415 1.00 73.00 97 LEU A C 1
ATOM 723 O O . LEU A 1 97 ? 16.316 1.809 -22.867 1.00 73.00 97 LEU A O 1
ATOM 727 N N . GLN A 1 98 ? 17.717 0.076 -22.988 1.00 67.62 98 GLN A N 1
ATOM 728 C CA . GLN A 1 98 ? 18.486 0.670 -24.093 1.00 67.62 98 GLN A CA 1
ATOM 729 C C . GLN A 1 98 ? 17.889 0.380 -25.473 1.00 67.62 98 GLN A C 1
ATOM 731 O O . GLN A 1 98 ? 18.256 1.048 -26.437 1.00 67.62 98 GLN A O 1
ATOM 736 N N . GLY A 1 99 ? 16.957 -0.574 -25.585 1.00 53.03 99 GLY A N 1
ATOM 737 C CA . GLY A 1 99 ? 16.446 -1.020 -26.879 1.00 53.03 99 GLY A CA 1
ATOM 738 C C . GLY A 1 99 ? 17.532 -1.734 -27.695 1.00 53.03 99 GLY A C 1
ATOM 739 O O . GLY A 1 99 ? 18.716 -1.413 -27.666 1.00 53.03 99 GLY A O 1
ATOM 740 N N . SER A 1 100 ? 17.154 -2.776 -28.418 1.00 55.56 100 SER A N 1
ATOM 741 C CA . SER A 1 100 ? 18.081 -3.734 -29.022 1.00 55.56 100 SER A CA 1
ATOM 742 C C . SER A 1 100 ? 18.862 -3.254 -30.263 1.00 55.56 100 SER A C 1
ATOM 744 O O . SER A 1 100 ? 19.135 -4.100 -31.104 1.00 55.56 100 SER A O 1
ATOM 746 N N . ASP A 1 101 ? 19.236 -1.975 -30.415 1.00 55.00 101 ASP A N 1
ATOM 747 C CA . ASP A 1 101 ? 19.744 -1.477 -31.715 1.00 55.00 101 ASP A CA 1
ATOM 748 C C . ASP A 1 101 ? 21.039 -0.642 -31.732 1.00 55.00 101 ASP A C 1
ATOM 750 O O . ASP A 1 101 ? 21.543 -0.359 -32.818 1.00 55.00 101 ASP A O 1
ATOM 754 N N . THR A 1 102 ? 21.659 -0.273 -30.605 1.00 55.84 102 THR A N 1
ATOM 755 C CA . THR A 1 102 ? 22.845 0.621 -30.658 1.00 55.84 102 THR A CA 1
ATOM 756 C C . THR A 1 102 ? 24.168 -0.002 -30.230 1.00 55.84 102 THR A C 1
ATOM 758 O O . THR A 1 102 ? 25.213 0.522 -30.609 1.00 55.84 102 THR A O 1
ATOM 761 N N . ALA A 1 103 ? 24.176 -1.154 -29.552 1.00 57.84 103 ALA A N 1
ATOM 762 C CA . ALA A 1 103 ? 25.424 -1.786 -29.102 1.00 57.84 103 ALA A CA 1
ATOM 763 C C . ALA A 1 103 ? 26.375 -2.137 -30.269 1.00 57.84 103 ALA A C 1
ATOM 765 O O . ALA A 1 103 ? 27.583 -1.931 -30.171 1.00 57.84 103 ALA A O 1
ATOM 766 N N . GLY A 1 104 ? 25.835 -2.596 -31.408 1.00 61.56 104 GLY A N 1
ATOM 767 C CA . GLY A 1 104 ? 26.627 -2.851 -32.622 1.00 61.56 104 GLY A CA 1
ATOM 768 C C . GLY A 1 104 ? 27.097 -1.574 -33.333 1.00 61.56 104 GLY A C 1
ATOM 769 O O . GLY A 1 104 ? 28.136 -1.572 -33.992 1.00 61.56 104 GLY A O 1
ATOM 770 N N . ILE A 1 105 ? 26.374 -0.463 -33.168 1.00 66.94 105 ILE A N 1
ATOM 771 C CA . ILE A 1 105 ? 26.730 0.835 -33.758 1.00 66.94 105 ILE A CA 1
ATOM 772 C C . ILE A 1 105 ? 27.802 1.532 -32.910 1.00 66.94 105 ILE A C 1
ATOM 774 O O . ILE A 1 105 ? 28.715 2.147 -33.458 1.00 66.94 105 ILE A O 1
ATOM 778 N N . GLU A 1 106 ? 27.765 1.392 -31.583 1.00 63.97 106 GLU A N 1
ATOM 779 C CA . GLU A 1 106 ? 28.808 1.935 -30.709 1.00 63.97 106 GLU A CA 1
ATOM 780 C C . GLU A 1 106 ? 30.164 1.258 -30.927 1.00 63.97 106 GLU A C 1
ATOM 782 O O . GLU A 1 106 ? 31.185 1.947 -30.895 1.00 63.97 106 GLU A O 1
ATOM 787 N N . SER A 1 107 ? 30.203 -0.044 -31.248 1.00 65.94 107 SER A N 1
ATOM 788 C CA . SER A 1 107 ? 31.460 -0.695 -31.640 1.00 65.94 107 SER A CA 1
ATOM 789 C C . SER A 1 107 ? 32.067 -0.094 -32.912 1.00 65.94 107 SER A C 1
ATOM 791 O O . SER A 1 107 ? 33.286 0.040 -32.978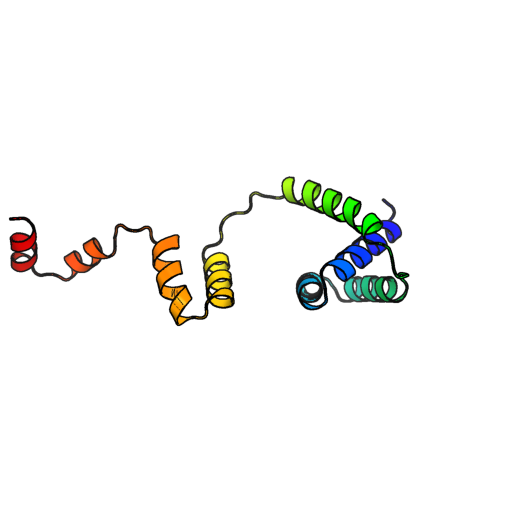 1.00 65.94 107 SER A O 1
ATOM 793 N N . LEU A 1 108 ? 31.251 0.377 -33.870 1.00 71.81 108 LEU A N 1
ATOM 794 C CA . LEU A 1 108 ? 31.747 1.011 -35.103 1.00 71.81 108 LEU A CA 1
ATOM 795 C C . LEU A 1 108 ? 32.475 2.335 -34.843 1.00 71.81 108 LEU A C 1
ATOM 797 O O . LEU A 1 108 ? 33.340 2.718 -35.624 1.00 71.81 108 LEU A O 1
ATOM 801 N N . LYS A 1 109 ? 32.171 3.027 -33.737 1.00 65.81 109 LYS A N 1
ATOM 802 C CA . LYS A 1 109 ? 32.844 4.283 -33.365 1.00 65.81 109 LYS A CA 1
ATOM 803 C C . LYS A 1 109 ? 34.323 4.080 -33.019 1.00 65.81 109 LYS A C 1
ATOM 805 O O . LYS A 1 109 ? 35.110 5.018 -33.122 1.00 65.81 109 LYS A O 1
ATOM 810 N N . TRP A 1 110 ? 34.686 2.869 -32.603 1.00 74.44 110 TRP A N 1
ATOM 811 C CA . TRP A 1 110 ? 36.032 2.502 -32.162 1.00 74.44 110 TRP A CA 1
ATOM 812 C C . TRP A 1 110 ? 36.765 1.600 -33.164 1.00 74.44 110 TRP A C 1
ATOM 814 O O . TRP A 1 110 ? 37.892 1.186 -32.900 1.00 74.44 110 TRP A O 1
ATOM 824 N N . MET A 1 111 ? 36.142 1.301 -34.306 1.00 80.88 111 MET A N 1
ATOM 825 C CA . MET A 1 111 ? 36.731 0.508 -35.383 1.00 80.88 111 MET A CA 1
ATOM 826 C C . MET A 1 111 ? 37.402 1.415 -36.415 1.00 80.88 111 MET A C 1
ATOM 828 O O . MET A 1 111 ? 36.913 2.502 -36.723 1.00 80.88 111 MET A O 1
ATOM 832 N N . ASP A 1 112 ? 38.532 0.973 -36.964 1.00 85.00 112 ASP A N 1
ATOM 833 C CA . ASP A 1 112 ? 39.189 1.692 -38.049 1.00 85.00 112 ASP A CA 1
ATOM 834 C C . ASP A 1 112 ? 38.415 1.537 -39.371 1.00 85.00 112 ASP A C 1
ATOM 836 O O . ASP A 1 112 ? 37.696 0.559 -39.604 1.00 85.00 112 ASP A O 1
ATOM 840 N N . ALA A 1 113 ? 38.568 2.528 -40.250 1.00 81.69 113 ALA A N 1
ATOM 841 C CA . ALA A 1 113 ? 37.767 2.648 -41.464 1.00 81.69 113 ALA A CA 1
ATOM 842 C C . ALA A 1 113 ? 37.929 1.466 -42.437 1.00 81.69 113 ALA A C 1
ATOM 844 O O . ALA A 1 113 ? 36.989 1.162 -43.168 1.00 81.69 113 ALA A O 1
ATOM 845 N N . ALA A 1 114 ? 39.087 0.796 -42.454 1.00 83.19 114 ALA A N 1
ATOM 846 C CA . ALA A 1 114 ? 39.315 -0.342 -43.341 1.00 83.19 114 ALA A CA 1
ATOM 847 C C . ALA A 1 114 ? 38.556 -1.578 -42.843 1.00 83.19 114 ALA A C 1
ATOM 849 O O . ALA A 1 114 ? 37.833 -2.206 -43.615 1.00 83.19 114 ALA A O 1
ATOM 850 N N . THR A 1 115 ? 38.634 -1.858 -41.540 1.00 82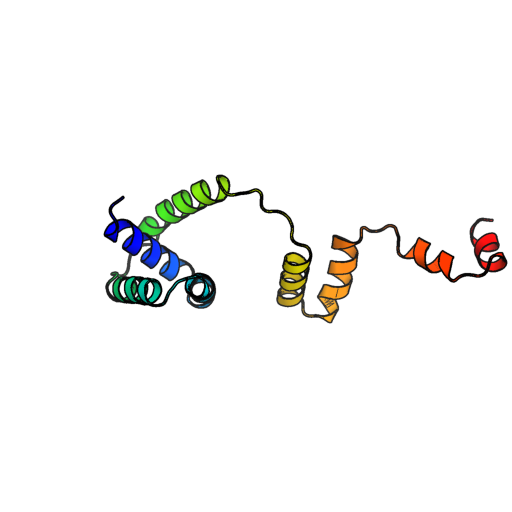.69 115 THR A N 1
ATOM 851 C CA . THR A 1 115 ? 37.899 -2.960 -40.904 1.00 82.69 115 THR A CA 1
ATOM 852 C C . THR A 1 115 ? 36.383 -2.773 -41.014 1.00 82.69 115 THR A C 1
ATOM 854 O O . THR A 1 115 ? 35.656 -3.730 -41.278 1.00 82.69 115 THR A O 1
ATOM 857 N N . ALA A 1 116 ? 35.888 -1.539 -40.868 1.00 81.56 116 ALA A N 1
ATOM 858 C CA . ALA A 1 116 ? 34.470 -1.241 -41.060 1.00 81.56 116 ALA A CA 1
ATOM 859 C C . ALA A 1 116 ? 34.024 -1.422 -42.523 1.00 81.56 116 ALA A C 1
ATOM 861 O O . ALA A 1 116 ? 32.944 -1.950 -42.766 1.00 81.56 116 ALA A O 1
ATOM 862 N N . ALA A 1 117 ? 34.849 -1.027 -43.500 1.00 85.81 117 ALA A N 1
ATOM 863 C CA . ALA A 1 117 ? 34.525 -1.149 -44.923 1.00 85.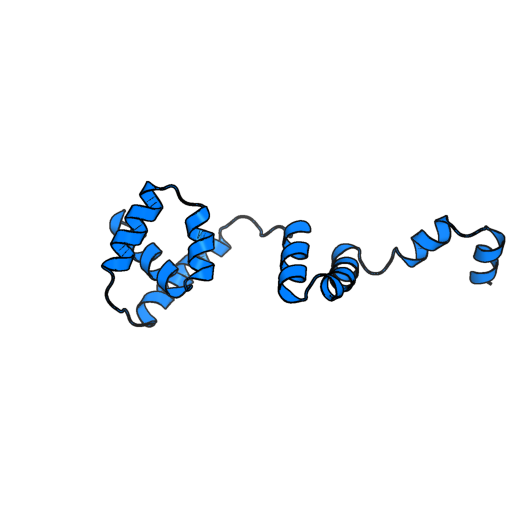81 117 ALA A CA 1
ATOM 864 C C . ALA A 1 117 ? 34.436 -2.607 -45.405 1.00 85.81 117 ALA A C 1
ATOM 866 O O . ALA A 1 117 ? 33.639 -2.909 -46.292 1.00 85.81 117 ALA A O 1
ATOM 867 N N . ASP A 1 118 ? 35.216 -3.514 -44.817 1.00 82.81 118 ASP A N 1
ATOM 868 C CA . ASP A 1 118 ? 35.169 -4.937 -45.165 1.00 82.81 118 ASP A CA 1
ATOM 869 C C . ASP A 1 118 ? 33.928 -5.662 -44.612 1.00 82.81 118 ASP A C 1
ATOM 871 O O . ASP A 1 118 ? 33.546 -6.695 -45.155 1.00 82.81 118 ASP A O 1
ATOM 875 N N . LEU A 1 119 ? 33.249 -5.110 -43.598 1.00 78.56 119 LEU A N 1
ATOM 876 C CA . LEU A 1 119 ? 32.005 -5.675 -43.051 1.00 78.56 119 LEU A CA 1
ATOM 877 C C . LEU A 1 119 ? 30.759 -5.424 -43.919 1.00 78.56 119 LEU A C 1
ATOM 879 O O . LEU A 1 119 ? 29.736 -6.066 -43.692 1.00 78.56 119 LEU A O 1
ATOM 883 N N . ILE A 1 120 ? 30.820 -4.496 -44.882 1.00 81.00 120 ILE A N 1
ATOM 884 C CA . ILE A 1 120 ? 29.671 -4.058 -45.706 1.00 81.00 120 ILE A CA 1
ATOM 885 C C . ILE A 1 120 ? 29.847 -4.445 -47.190 1.00 81.00 120 ILE A C 1
ATOM 887 O O . ILE A 1 120 ? 29.172 -3.899 -48.064 1.00 81.00 120 ILE A O 1
ATOM 891 N N . LYS A 1 121 ? 30.786 -5.350 -47.483 1.00 57.75 121 LYS A N 1
ATOM 892 C CA . LYS A 1 121 ? 31.036 -5.893 -48.827 1.00 57.75 121 LYS A CA 1
ATOM 893 C C . LYS A 1 121 ? 30.107 -7.044 -49.185 1.00 57.75 121 LYS A C 1
ATOM 895 O O . LYS A 1 121 ? 29.831 -7.881 -48.299 1.00 57.75 121 LYS A O 1
#

Secondary structure (DSSP, 8-state):
--HHHHHHHHHHHHHHH-HHHHHHHHTTS-HHHHHHHHHHHHH-----GGGTHHHHHHHHHHHTTSPP----HHHHHHHHHHHH-HHHHHHHHHHHHS-TTSHHHHHHTTS-HHHHHHTT-

Foldseek 3Di:
DDPVVVLLLLLVQLVVVDDPVSVVVCVPDDPVSNVSSVVSNVVDDDDDCVVNVVSVVVVVVVVVVDDPPDDDLVVVLVVLCVVPNDVVSVVVSCCPPVPDPCPVVVVVVVDDPVVVVVVVD

Mean predicted aligned error: 13.75 Å

Solvent-accessible surface area (backbone atoms only — not comparable to full-atom values): 7325 Å² total; per-residue (Å²): 131,53,79,64,57,50,45,50,52,52,25,53,51,37,66,71,62,34,75,71,58,31,49,62,59,53,71,80,50,54,74,68,55,49,50,54,35,52,59,44,46,75,67,55,71,95,69,64,69,80,73,47,51,65,54,51,55,52,49,50,62,49,55,75,69,48,77,81,86,71,87,49,66,67,59,52,46,52,54,40,29,74,75,59,37,64,82,59,18,54,62,50,47,50,51,71,75,67,47,93,76,48,75,75,55,57,53,54,76,76,49,57,73,67,67,55,55,64,73,75,109

Sequence (121 aa):
MSADEGVEKSALLLLSLGSTEAAEVLKHLGPKEVQRLGVTMAKLPSSPRSKVEPLLDELDSHADKGSPVEADEDQIRDMLTKALGDDRAAHIISRVLQGSDTAGIESLKWMDAATAADLIK

Nearest PDB structures (foldseek):
  8wo5-assembly1_C6  TM=5.346E-01  e=2.113E-04  Salmonella enterica subsp. enterica serovar Typhimurium str. LT2
  5wuj-assembly1_B  TM=6.269E-01  e=1.104E-03  Helicobacter pylori 26695
  5tdy-ass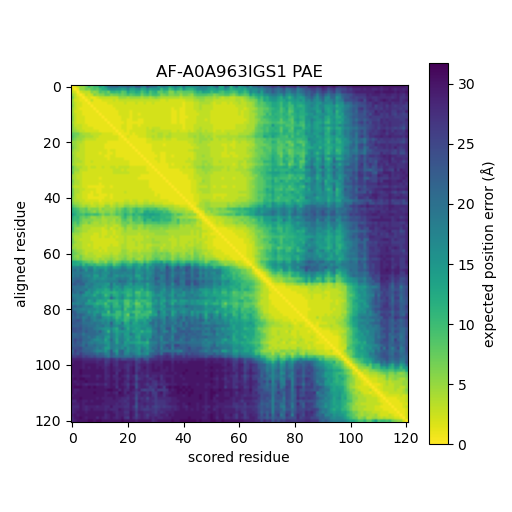embly2_D  TM=6.853E-01  e=4.833E-03  Thermotoga maritima MSB8
  8wiw-assembly1_Z  TM=5.458E-01  e=2.678E-03  Salmonella enterica subsp. enterica serovar Typhimurium str. LT2
  6qi5-assembly1_N  TM=2.687E-01  e=3.201E+00  Lizard adenovirus 2

Radius of gyration: 24.51 Å; Cα contacts (8 Å, |Δi|>4): 47; chains: 1; bounding box: 55×23×68 Å

pLDDT: mean 82.04, std 10.99, range [53.03, 96.44]